Protein AF-G0YP71-F1 (afdb_monomer_lite)

pLDDT: mean 89.76, std 9.41, range [58.88, 96.62]

Structure (mmCIF, N/CA/C/O backbone):
data_AF-G0YP71-F1
#
_entry.id   AF-G0YP71-F1
#
loop_
_atom_site.group_PDB
_atom_site.id
_atom_site.type_symbol
_atom_site.label_atom_id
_atom_site.label_alt_id
_atom_site.label_comp_id
_atom_site.label_asym_id
_atom_site.label_entity_id
_atom_site.label_seq_id
_atom_site.pdbx_PDB_ins_code
_atom_site.Cartn_x
_atom_site.Cartn_y
_atom_site.Cartn_z
_atom_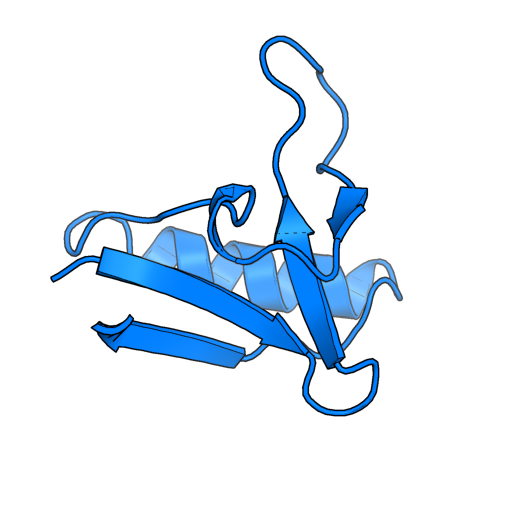site.occupancy
_atom_site.B_iso_or_equiv
_atom_site.auth_seq_id
_atom_site.auth_comp_id
_atom_site.auth_asym_id
_atom_site.auth_atom_id
_atom_site.pdbx_PDB_model_num
ATOM 1 N N . MET A 1 1 ? -14.293 1.419 7.725 1.00 84.56 1 MET A N 1
ATOM 2 C CA . MET A 1 1 ? -13.280 0.387 7.450 1.00 84.56 1 MET A CA 1
ATOM 3 C C . MET A 1 1 ? -12.060 1.102 6.909 1.00 84.56 1 MET A C 1
ATOM 5 O O . MET A 1 1 ? -12.235 2.043 6.137 1.00 84.56 1 MET A O 1
ATOM 9 N N . GLU A 1 2 ? -10.869 0.740 7.366 1.00 91.56 2 GLU A N 1
ATOM 10 C CA . GLU A 1 2 ? -9.614 1.299 6.857 1.00 91.56 2 GLU A CA 1
ATOM 11 C C . GLU A 1 2 ? -8.867 0.225 6.077 1.00 91.56 2 GLU A C 1
ATOM 13 O O . GLU A 1 2 ? -8.902 -0.951 6.432 1.00 91.56 2 GLU A O 1
ATOM 18 N N . TYR A 1 3 ? -8.194 0.635 5.007 1.00 94.81 3 TYR A N 1
ATOM 19 C CA . TYR A 1 3 ? -7.403 -0.261 4.180 1.00 94.81 3 TYR A CA 1
ATOM 20 C C . TYR A 1 3 ? -5.941 0.159 4.162 1.00 94.81 3 TYR A C 1
ATOM 22 O O . TYR A 1 3 ? -5.622 1.344 4.237 1.00 94.81 3 TYR A O 1
ATOM 30 N N . PHE A 1 4 ? -5.038 -0.799 4.006 1.00 94.81 4 PHE A N 1
ATOM 31 C CA . PHE A 1 4 ? -3.610 -0.544 3.847 1.00 94.81 4 PHE A CA 1
ATOM 32 C C . PHE A 1 4 ? -2.975 -1.548 2.887 1.00 94.81 4 PHE A C 1
ATOM 34 O O . PHE A 1 4 ? -3.545 -2.589 2.557 1.00 94.81 4 PHE A O 1
ATOM 41 N N . LEU A 1 5 ? -1.776 -1.210 2.414 1.00 95.44 5 LEU A N 1
ATOM 42 C CA . LEU A 1 5 ? -1.018 -2.031 1.478 1.00 95.44 5 LEU A CA 1
ATOM 43 C C . LEU A 1 5 ? 0.060 -2.824 2.202 1.00 95.44 5 LEU A C 1
ATOM 45 O O . LEU A 1 5 ? 0.975 -2.229 2.773 1.00 95.44 5 LEU A O 1
ATOM 49 N N . PHE A 1 6 ? -0.013 -4.151 2.109 1.00 96.62 6 PHE A N 1
ATOM 50 C CA . PHE A 1 6 ? 0.941 -5.068 2.731 1.00 96.62 6 PHE A CA 1
ATOM 51 C C . PHE A 1 6 ? 1.521 -6.058 1.716 1.00 96.62 6 PHE A C 1
ATOM 53 O O . PHE A 1 6 ? 0.788 -6.712 0.976 1.00 96.62 6 PHE A O 1
ATOM 60 N N . ASP A 1 7 ? 2.846 -6.176 1.689 1.00 95.94 7 ASP A N 1
ATOM 61 C CA . ASP A 1 7 ? 3.580 -7.181 0.922 1.00 95.94 7 ASP A CA 1
ATOM 62 C C . ASP A 1 7 ? 4.007 -8.317 1.861 1.00 95.94 7 ASP A C 1
ATOM 64 O O . ASP A 1 7 ? 4.909 -8.166 2.694 1.00 95.94 7 ASP A O 1
ATOM 68 N N . SER A 1 8 ? 3.378 -9.482 1.694 1.00 93.62 8 SER A N 1
ATOM 69 C CA . SER A 1 8 ? 3.631 -10.667 2.517 1.00 93.62 8 SER A CA 1
ATOM 70 C C . SER A 1 8 ? 5.007 -11.290 2.286 1.00 93.62 8 SER A C 1
ATOM 72 O O . SER A 1 8 ? 5.535 -11.953 3.175 1.00 93.62 8 SER A O 1
ATOM 74 N N . SER A 1 9 ? 5.600 -11.104 1.103 1.00 94.81 9 SER A N 1
ATOM 75 C CA . SER A 1 9 ? 6.919 -11.656 0.777 1.00 94.81 9 SER A CA 1
ATOM 76 C C . SER A 1 9 ? 8.038 -10.898 1.489 1.00 94.81 9 SER A C 1
ATOM 78 O O . SER A 1 9 ? 9.018 -11.493 1.940 1.00 94.81 9 SER A O 1
ATOM 80 N N . GLN A 1 10 ? 7.867 -9.583 1.638 1.00 94.81 10 GLN A N 1
ATOM 81 C CA . GLN A 1 10 ? 8.821 -8.709 2.315 1.00 94.81 10 GLN A CA 1
ATOM 82 C C . GLN A 1 10 ? 8.487 -8.490 3.793 1.00 94.81 10 GLN A C 1
ATOM 84 O O . GLN A 1 10 ? 9.352 -8.018 4.541 1.00 94.81 10 GLN A O 1
ATOM 89 N N . ASN A 1 11 ? 7.260 -8.828 4.203 1.00 95.44 11 ASN A N 1
ATOM 90 C CA . ASN A 1 11 ? 6.674 -8.494 5.497 1.00 95.44 11 ASN A CA 1
ATOM 91 C C . ASN A 1 11 ? 6.769 -6.984 5.771 1.00 95.44 11 ASN A C 1
ATOM 93 O O . ASN A 1 11 ? 7.406 -6.552 6.738 1.00 95.44 11 ASN A O 1
ATOM 97 N N . LYS A 1 12 ? 6.242 -6.183 4.838 1.00 96.06 12 LYS A N 1
ATOM 98 C CA . LYS A 1 12 ? 6.317 -4.717 4.873 1.00 96.06 12 LYS A CA 1
ATOM 99 C C . LYS A 1 12 ? 5.035 -4.062 4.376 1.00 96.06 12 LYS A C 1
ATOM 101 O O . LYS A 1 12 ? 4.372 -4.573 3.479 1.00 96.06 12 LYS A O 1
ATOM 106 N N . TYR A 1 13 ? 4.777 -2.874 4.899 1.00 95.56 13 TYR A N 1
ATOM 107 C CA . TYR A 1 13 ? 3.717 -1.971 4.485 1.00 95.56 13 TYR A CA 1
ATOM 108 C C . TYR A 1 13 ? 4.266 -0.869 3.582 1.00 95.56 13 TYR A C 1
ATOM 110 O O . TYR A 1 13 ? 5.434 -0.474 3.708 1.00 95.56 13 TYR A O 1
ATOM 118 N N . LEU A 1 14 ? 3.412 -0.329 2.713 1.00 93.75 14 LEU A N 1
ATOM 119 C CA . LEU A 1 14 ? 3.680 0.955 2.072 1.00 93.75 14 LEU A CA 1
ATOM 120 C C . LEU A 1 14 ? 3.382 2.079 3.070 1.00 93.75 14 LEU A C 1
ATOM 122 O O . LEU A 1 14 ? 2.254 2.204 3.537 1.00 93.75 14 LEU A O 1
ATOM 126 N N . ALA A 1 15 ? 4.375 2.909 3.369 1.00 92.56 15 ALA A N 1
ATOM 127 C CA . ALA A 1 15 ? 4.241 4.119 4.169 1.00 92.56 15 ALA A CA 1
ATOM 128 C C . ALA A 1 15 ? 4.351 5.357 3.282 1.00 92.56 15 ALA A C 1
ATOM 130 O O . ALA A 1 15 ? 5.124 5.386 2.323 1.00 92.56 15 ALA A O 1
ATOM 131 N N . ARG A 1 16 ? 3.620 6.417 3.626 1.00 83.50 16 ARG A N 1
ATOM 132 C CA . ARG A 1 16 ? 3.704 7.702 2.926 1.00 83.50 16 ARG A CA 1
ATOM 133 C C . ARG A 1 16 ? 4.624 8.648 3.691 1.00 83.50 16 ARG A C 1
ATOM 135 O O . ARG A 1 16 ? 4.533 8.764 4.907 1.00 83.50 16 ARG A O 1
ATOM 142 N N . LEU A 1 17 ? 5.495 9.356 2.975 1.00 73.06 17 LEU A N 1
ATOM 143 C CA . LEU A 1 17 ? 6.203 10.505 3.536 1.00 73.06 17 LEU A CA 1
ATOM 144 C C . LEU A 1 17 ? 5.243 11.694 3.557 1.00 73.06 17 LEU A C 1
ATOM 146 O O . LEU A 1 17 ? 4.823 12.172 2.498 1.00 73.06 17 LEU A O 1
ATOM 150 N N . GLU A 1 18 ? 4.892 12.177 4.748 1.00 66.50 18 GLU A N 1
ATOM 151 C CA . GLU A 1 18 ? 4.166 13.439 4.874 1.00 66.50 18 GLU A CA 1
ATOM 152 C C . GLU A 1 18 ? 4.950 14.548 4.155 1.00 66.50 18 GLU A C 1
ATOM 154 O O . GLU A 1 18 ? 6.153 14.712 4.354 1.00 66.50 18 GLU A O 1
ATOM 159 N N . ASN A 1 19 ? 4.266 15.301 3.291 1.00 63.34 19 ASN A N 1
ATOM 160 C CA . ASN A 1 19 ? 4.824 16.422 2.523 1.00 63.34 19 ASN A CA 1
ATOM 161 C C . ASN A 1 19 ? 5.885 16.082 1.454 1.00 63.34 19 ASN A C 1
ATOM 163 O O . ASN A 1 19 ? 6.533 16.999 0.944 1.00 63.34 19 ASN A O 1
ATOM 167 N N . SER A 1 20 ? 6.046 14.815 1.052 1.00 61.12 20 SER A N 1
ATOM 168 C CA . SER A 1 20 ? 6.935 14.456 -0.065 1.00 61.12 20 SER A CA 1
ATOM 169 C C . SER A 1 20 ? 6.186 14.271 -1.388 1.00 61.12 20 SER A C 1
ATOM 171 O O . SER A 1 20 ? 5.047 13.805 -1.424 1.00 61.12 20 SER A O 1
ATOM 173 N N . LYS A 1 21 ? 6.858 14.619 -2.494 1.00 58.88 21 LYS A N 1
ATOM 174 C CA . LYS A 1 21 ? 6.456 14.249 -3.866 1.00 58.88 21 LYS A CA 1
ATOM 175 C C . LYS A 1 21 ? 6.826 12.802 -4.217 1.00 58.88 21 LYS A C 1
ATOM 177 O O . LYS A 1 21 ? 6.508 12.347 -5.312 1.00 58.88 21 LYS A O 1
ATOM 182 N N . GLU A 1 22 ? 7.542 12.109 -3.337 1.00 64.69 22 GLU A N 1
ATOM 183 C CA . GLU A 1 22 ? 7.943 10.718 -3.534 1.00 64.69 22 GLU A CA 1
ATOM 184 C C . GLU A 1 22 ? 6.798 9.752 -3.204 1.00 64.69 22 GLU A C 1
ATOM 186 O O . GLU A 1 22 ? 5.952 10.030 -2.356 1.00 64.69 22 GLU A O 1
ATOM 191 N N . TYR A 1 23 ? 6.808 8.591 -3.864 1.00 65.69 23 TYR A N 1
ATOM 192 C CA . TYR A 1 23 ? 5.770 7.550 -3.802 1.00 65.69 23 TYR A CA 1
ATOM 193 C C . TYR A 1 23 ? 5.616 6.869 -2.426 1.00 65.69 23 TYR A C 1
ATOM 195 O O . TYR A 1 23 ? 4.751 6.013 -2.262 1.00 65.69 23 TYR A O 1
ATOM 203 N N . GLY A 1 24 ? 6.416 7.258 -1.430 1.00 81.06 24 GLY A N 1
ATOM 204 C CA . GLY A 1 24 ? 6.461 6.639 -0.109 1.00 81.06 24 GLY A CA 1
ATOM 205 C C . GLY A 1 24 ? 7.711 5.786 0.103 1.00 81.06 24 GLY A C 1
ATOM 206 O O . GLY A 1 24 ? 8.627 5.774 -0.716 1.00 81.06 24 GLY A O 1
ATOM 207 N N . PHE A 1 25 ? 7.758 5.083 1.230 1.00 88.81 25 PHE A N 1
ATOM 208 C CA . PHE A 1 25 ? 8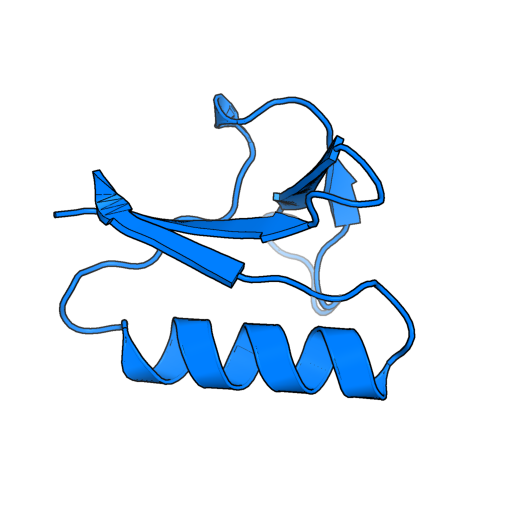.825 4.150 1.595 1.00 88.81 25 PHE A CA 1
ATOM 209 C C . PHE A 1 25 ? 8.228 2.875 2.193 1.00 88.81 25 PHE A C 1
ATOM 211 O O . PHE A 1 25 ? 7.048 2.831 2.529 1.00 88.81 25 PHE A O 1
ATOM 218 N N . LEU A 1 26 ? 9.033 1.818 2.327 1.00 93.19 26 LEU A N 1
ATOM 219 C CA . LEU A 1 26 ? 8.572 0.554 2.903 1.00 93.19 26 LEU A CA 1
ATOM 220 C C . LEU A 1 26 ? 8.943 0.459 4.379 1.00 93.19 26 LEU A C 1
ATOM 222 O O . LEU A 1 26 ? 10.100 0.674 4.744 1.00 93.19 26 LEU A O 1
ATOM 226 N N . THR A 1 27 ? 7.983 0.072 5.211 1.00 93.75 27 THR A N 1
ATOM 227 C CA . THR A 1 27 ? 8.153 -0.042 6.664 1.00 93.75 27 THR A CA 1
ATOM 228 C C . THR A 1 27 ? 7.658 -1.388 7.184 1.00 93.75 27 THR A C 1
ATOM 230 O O . THR A 1 27 ? 6.881 -2.064 6.521 1.00 93.75 27 THR A O 1
ATOM 233 N N . ARG A 1 28 ? 8.105 -1.791 8.375 1.00 94.94 28 ARG A N 1
ATOM 234 C CA . ARG A 1 28 ? 7.527 -2.924 9.126 1.00 94.94 28 ARG A CA 1
ATOM 235 C C . ARG A 1 28 ? 6.500 -2.484 10.173 1.00 94.94 28 ARG A C 1
ATOM 237 O O . ARG A 1 28 ? 5.861 -3.330 10.778 1.00 94.94 28 ARG A O 1
ATOM 244 N N . GLU A 1 29 ? 6.403 -1.181 10.401 1.00 93.62 29 GLU A N 1
ATOM 245 C CA . GLU A 1 29 ? 5.523 -0.551 11.385 1.00 93.62 29 GLU A CA 1
ATOM 246 C C . GLU A 1 29 ? 4.166 -0.266 10.733 1.00 93.62 29 GLU A C 1
ATOM 248 O O . GLU A 1 29 ? 4.066 0.607 9.867 1.00 93.62 29 GLU A O 1
ATOM 253 N N . GLU A 1 30 ? 3.137 -1.014 11.123 1.00 91.62 30 GLU A N 1
ATOM 254 C CA . GLU A 1 30 ? 1.770 -0.873 10.607 1.00 91.62 30 GLU A CA 1
ATOM 255 C C . GLU A 1 30 ? 1.162 0.493 10.948 1.00 91.62 30 GLU A C 1
ATOM 257 O O . GLU A 1 30 ? 0.438 1.088 10.156 1.00 91.62 30 GLU A O 1
ATOM 262 N N . GLU A 1 31 ? 1.527 1.064 12.094 1.00 91.62 31 GLU A N 1
ATOM 263 C CA . GLU A 1 31 ? 1.122 2.401 12.520 1.00 91.62 31 GLU A CA 1
ATOM 264 C C . GLU A 1 31 ? 1.594 3.507 11.562 1.00 91.62 31 GLU A C 1
ATOM 266 O O . GLU A 1 31 ? 1.020 4.595 11.541 1.00 91.62 31 GLU A O 1
ATOM 271 N N . LYS A 1 32 ? 2.619 3.224 10.747 1.00 91.31 32 LYS A N 1
ATOM 272 C CA . LYS A 1 32 ? 3.132 4.110 9.692 1.00 91.31 32 LYS A CA 1
ATOM 273 C C . LYS A 1 32 ? 2.606 3.741 8.305 1.00 91.31 32 LYS A C 1
ATOM 275 O O . LYS A 1 32 ? 2.967 4.408 7.332 1.00 91.31 32 LYS A O 1
ATOM 280 N N . ALA A 1 33 ? 1.810 2.678 8.189 1.00 92.81 33 ALA A N 1
ATOM 281 C CA . ALA A 1 33 ? 1.223 2.272 6.926 1.00 92.81 33 ALA A CA 1
ATOM 282 C C . ALA A 1 33 ? 0.328 3.388 6.386 1.00 92.81 33 ALA A C 1
ATOM 284 O O . ALA A 1 33 ? -0.388 4.071 7.121 1.00 92.81 33 ALA A O 1
ATOM 285 N N . TYR A 1 34 ? 0.377 3.576 5.075 1.00 91.81 34 TYR A N 1
ATOM 286 C CA . TYR A 1 34 ? -0.521 4.489 4.407 1.00 91.81 34 TYR A CA 1
ATOM 287 C C . TYR A 1 34 ? -1.931 3.899 4.421 1.00 91.81 34 TYR A C 1
ATOM 289 O O . TYR A 1 34 ? -2.158 2.807 3.894 1.00 91.81 34 TYR A O 1
ATOM 297 N N . ARG A 1 35 ? 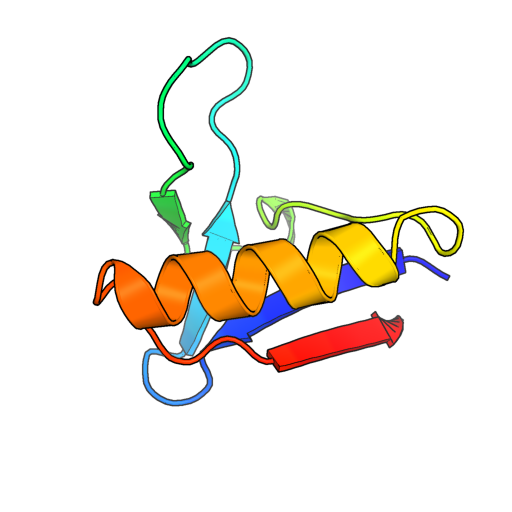-2.850 4.628 5.058 1.00 92.75 35 ARG A N 1
ATOM 298 C CA . ARG A 1 35 ? -4.240 4.220 5.237 1.00 92.75 35 ARG A CA 1
ATOM 299 C C . ARG A 1 35 ? -5.120 4.844 4.167 1.00 92.75 35 ARG A C 1
ATOM 301 O O . ARG A 1 35 ? -5.019 6.037 3.886 1.00 92.75 35 ARG A O 1
ATOM 308 N N . PHE A 1 36 ? -5.989 4.023 3.608 1.00 93.06 36 PHE A N 1
ATOM 309 C CA . PHE A 1 36 ? -7.013 4.395 2.650 1.00 93.06 36 PHE A CA 1
ATOM 310 C C . PHE A 1 36 ? -8.367 4.264 3.334 1.00 93.06 36 PHE A C 1
ATOM 312 O O . PHE A 1 36 ? -8.614 3.304 4.070 1.00 93.06 36 PHE A O 1
ATOM 319 N N . SER A 1 37 ? -9.243 5.233 3.094 1.00 94.31 37 SER A N 1
ATOM 320 C CA . SER A 1 37 ? -10.637 5.110 3.497 1.00 94.31 37 SER A CA 1
ATOM 321 C C . SER A 1 37 ? -11.371 4.130 2.574 1.00 94.31 37 SER A C 1
ATOM 323 O O . SER A 1 37 ? -10.868 3.753 1.515 1.00 94.31 37 SER A O 1
ATOM 325 N N . GLU A 1 38 ? -12.577 3.719 2.959 1.00 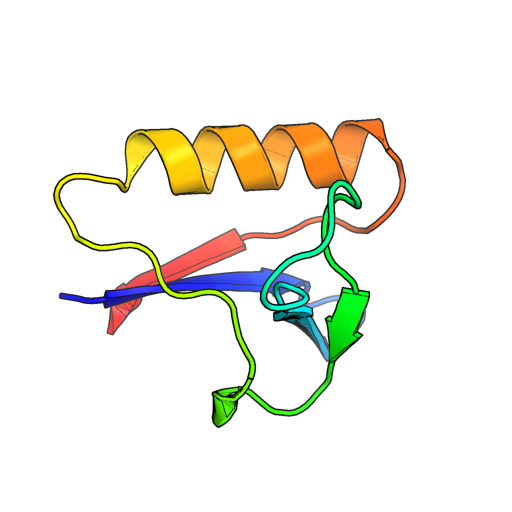93.81 38 GLU A N 1
ATOM 326 C CA . GLU A 1 38 ? -13.444 2.907 2.098 1.00 93.81 38 GLU A CA 1
ATOM 327 C C . GLU A 1 38 ? -13.802 3.614 0.785 1.00 93.81 38 GLU A C 1
ATOM 329 O O . GLU A 1 38 ? -13.825 2.973 -0.265 1.00 93.81 38 GLU A O 1
ATOM 334 N N . ASP A 1 39 ? -13.956 4.939 0.824 1.00 95.19 39 ASP A N 1
ATOM 335 C CA . ASP A 1 39 ? -14.187 5.763 -0.365 1.00 95.19 39 ASP A CA 1
ATOM 336 C C . ASP A 1 39 ? -12.964 5.788 -1.310 1.00 95.19 39 ASP A C 1
ATOM 338 O O . ASP A 1 39 ? -13.103 6.075 -2.498 1.00 95.19 39 ASP A O 1
ATOM 342 N N . ASP A 1 40 ? -11.771 5.436 -0.808 1.00 93.56 40 ASP A N 1
ATOM 343 C CA . ASP A 1 40 ? -10.499 5.427 -1.542 1.00 93.56 40 ASP A CA 1
ATOM 344 C C . ASP A 1 40 ? -10.016 4.011 -1.918 1.00 93.56 40 ASP A C 1
ATOM 346 O O . ASP A 1 40 ? -8.853 3.827 -2.296 1.00 93.56 40 ASP A O 1
ATOM 350 N N . ILE A 1 41 ? -10.866 2.982 -1.830 1.00 94.00 41 ILE A N 1
ATOM 351 C CA . ILE A 1 41 ? -10.447 1.592 -2.089 1.00 94.00 41 ILE A CA 1
ATOM 352 C C . ILE A 1 41 ? -9.897 1.389 -3.513 1.00 94.00 41 ILE A C 1
ATOM 354 O O . ILE A 1 41 ? -8.916 0.667 -3.713 1.00 94.00 41 ILE A O 1
ATOM 358 N N . ASP A 1 42 ? -10.460 2.083 -4.504 1.00 95.38 42 ASP A N 1
ATOM 359 C CA . ASP A 1 42 ? -9.965 2.060 -5.885 1.00 95.38 42 ASP A CA 1
ATOM 360 C C . ASP A 1 42 ? -8.548 2.646 -5.985 1.00 95.38 42 ASP A C 1
ATOM 362 O O . ASP A 1 42 ? -7.697 2.135 -6.722 1.00 95.38 42 ASP A O 1
ATOM 366 N N . LEU A 1 43 ? -8.257 3.687 -5.198 1.00 93.56 43 LEU A N 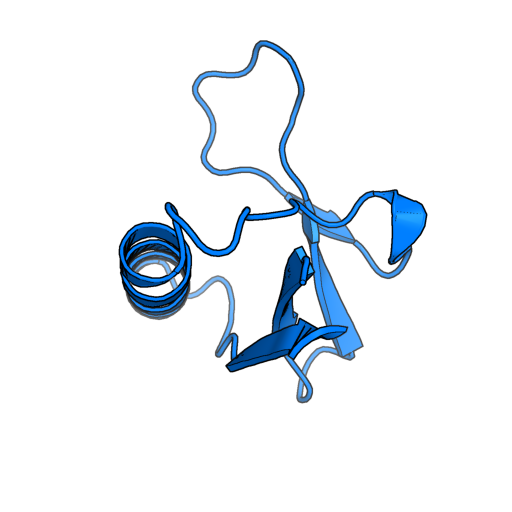1
ATOM 367 C CA . LEU A 1 43 ? -6.924 4.278 -5.111 1.00 93.56 43 LEU A CA 1
ATOM 368 C C . LEU A 1 43 ? -5.935 3.322 -4.431 1.00 93.56 43 LEU A C 1
ATOM 370 O O . LEU A 1 43 ? -4.771 3.272 -4.839 1.00 93.56 43 LEU A O 1
ATOM 374 N N . ALA A 1 44 ? -6.380 2.539 -3.444 1.00 94.38 44 ALA A N 1
ATOM 375 C CA . ALA A 1 44 ? -5.557 1.509 -2.814 1.00 94.38 44 ALA A CA 1
ATOM 376 C C . ALA A 1 44 ? -5.121 0.452 -3.840 1.00 94.38 44 ALA A C 1
ATOM 378 O O . ALA A 1 44 ? -3.925 0.183 -3.984 1.00 94.38 44 ALA A O 1
ATOM 379 N N . TRP A 1 45 ? -6.062 -0.075 -4.632 1.00 95.88 45 TRP A N 1
ATOM 380 C CA . TRP A 1 45 ? -5.758 -1.027 -5.707 1.00 95.88 45 TRP A CA 1
ATOM 381 C C . TRP A 1 45 ? -4.856 -0.433 -6.788 1.00 95.88 45 TRP A C 1
ATOM 383 O O . TRP A 1 45 ? -3.901 -1.081 -7.225 1.00 95.88 45 TRP A O 1
ATOM 393 N N . HIS A 1 46 ? -5.118 0.810 -7.196 1.00 95.00 46 HIS A N 1
ATOM 394 C CA . HIS A 1 46 ? -4.272 1.505 -8.161 1.00 95.00 46 HIS A CA 1
ATOM 395 C C . HIS A 1 46 ? -2.835 1.651 -7.647 1.00 95.00 46 HIS A C 1
ATOM 397 O O . HIS A 1 46 ? -1.880 1.358 -8.368 1.00 95.00 46 HIS A O 1
ATOM 403 N N . THR A 1 47 ? -2.681 2.039 -6.381 1.00 93.06 47 THR A N 1
ATOM 404 C CA . THR A 1 47 ? -1.375 2.210 -5.739 1.00 93.06 47 THR A CA 1
ATOM 405 C C . THR A 1 47 ? -0.641 0.872 -5.627 1.00 93.06 47 THR A C 1
ATOM 407 O O . THR A 1 47 ? 0.540 0.797 -5.962 1.00 93.06 47 THR A O 1
ATOM 410 N N . ALA A 1 48 ? -1.333 -0.211 -5.255 1.00 94.88 48 ALA A N 1
ATOM 411 C CA . ALA A 1 48 ? -0.759 -1.557 -5.221 1.00 94.88 48 ALA A CA 1
ATOM 412 C C . ALA A 1 48 ? -0.199 -1.979 -6.592 1.00 94.88 48 ALA A C 1
ATOM 414 O O . ALA A 1 48 ? 0.928 -2.473 -6.686 1.00 94.88 48 ALA A O 1
ATOM 415 N N . TYR A 1 49 ? -0.954 -1.719 -7.666 1.00 94.88 49 TYR A N 1
ATOM 416 C CA . TYR A 1 49 ? -0.511 -1.978 -9.036 1.00 94.88 49 TYR A CA 1
ATOM 417 C C . TYR A 1 49 ? 0.708 -1.129 -9.423 1.00 94.88 49 TYR A C 1
ATOM 419 O O . TYR A 1 49 ? 1.677 -1.648 -9.981 1.00 94.88 49 TYR A O 1
ATOM 427 N N . GLN A 1 50 ? 0.699 0.167 -9.098 1.00 92.25 50 GLN A N 1
ATOM 428 C CA . GLN A 1 50 ? 1.837 1.054 -9.350 1.00 92.25 50 GLN A CA 1
ATOM 429 C C . GLN A 1 50 ? 3.101 0.588 -8.617 1.00 92.25 50 GLN A C 1
ATOM 431 O O . GLN A 1 50 ? 4.176 0.569 -9.215 1.00 92.25 50 GLN A O 1
ATOM 436 N N . CYS A 1 51 ? 2.990 0.160 -7.358 1.00 92.06 51 CYS A N 1
ATOM 437 C CA . CYS A 1 51 ? 4.116 -0.381 -6.599 1.00 92.06 51 CYS A CA 1
ATOM 438 C C . CYS A 1 51 ? 4.720 -1.627 -7.261 1.00 92.06 51 CYS A C 1
ATOM 440 O O . CYS A 1 51 ? 5.946 -1.735 -7.341 1.00 92.06 51 CYS A O 1
ATOM 442 N N . ALA A 1 52 ? 3.881 -2.529 -7.777 1.00 92.94 52 ALA A N 1
ATOM 443 C CA . ALA A 1 52 ? 4.341 -3.702 -8.518 1.00 92.94 52 ALA A CA 1
ATOM 444 C C . ALA A 1 52 ? 5.059 -3.307 -9.818 1.00 92.94 52 ALA A C 1
ATOM 446 O O . ALA A 1 52 ? 6.131 -3.832 -10.116 1.00 92.94 52 ALA A O 1
ATOM 447 N N . TRP A 1 53 ? 4.519 -2.333 -10.559 1.00 93.12 53 TRP A N 1
ATOM 448 C CA . TRP A 1 53 ? 5.139 -1.817 -11.784 1.00 93.12 53 TRP A CA 1
ATOM 449 C C . TRP A 1 53 ? 6.502 -1.152 -11.531 1.00 93.12 53 TRP A C 1
ATOM 451 O O . TRP A 1 53 ? 7.427 -1.316 -12.324 1.00 93.12 53 TRP A O 1
ATOM 461 N N . LEU A 1 54 ? 6.651 -0.455 -10.400 1.00 90.81 54 LEU A N 1
ATOM 462 C CA . LEU A 1 54 ? 7.909 0.160 -9.960 1.00 90.81 54 LEU A CA 1
ATOM 463 C C . LEU A 1 54 ? 8.907 -0.841 -9.348 1.00 90.81 54 LEU A C 1
ATOM 465 O O . LEU A 1 54 ? 10.016 -0.447 -8.991 1.00 90.81 54 LEU A O 1
ATOM 469 N N . GLY A 1 55 ? 8.535 -2.117 -9.197 1.00 91.44 55 GLY A N 1
ATOM 470 C CA . GLY A 1 55 ? 9.387 -3.138 -8.580 1.00 91.44 55 GLY A CA 1
ATOM 471 C C . GLY A 1 55 ? 9.577 -2.967 -7.069 1.00 91.44 55 GLY A C 1
ATOM 472 O O . GLY A 1 55 ? 10.541 -3.489 -6.515 1.00 91.44 55 GLY A O 1
ATOM 473 N N . LEU A 1 56 ? 8.680 -2.238 -6.394 1.00 90.50 56 LEU A N 1
ATOM 474 C CA . LEU A 1 56 ? 8.738 -2.028 -4.943 1.00 90.50 56 LEU A CA 1
ATOM 475 C C . LEU A 1 56 ? 8.274 -3.260 -4.157 1.00 90.50 56 LEU A C 1
ATOM 477 O O . LEU A 1 56 ? 8.702 -3.460 -3.022 1.00 90.50 56 LEU A O 1
ATOM 481 N N . GLY A 1 57 ? 7.397 -4.073 -4.742 1.00 92.19 57 GLY A N 1
ATOM 482 C CA . GLY A 1 57 ? 6.821 -5.245 -4.092 1.00 92.19 57 GLY A CA 1
ATOM 483 C C . GLY A 1 57 ? 5.468 -5.631 -4.668 1.00 92.19 57 GLY A C 1
ATOM 484 O O . GLY A 1 57 ? 4.901 -4.908 -5.490 1.00 92.19 57 GLY A O 1
ATOM 485 N N . GLN A 1 58 ? 4.946 -6.768 -4.219 1.00 95.00 58 GLN A N 1
ATOM 486 C CA . GLN A 1 58 ? 3.594 -7.214 -4.540 1.00 95.00 58 GLN A CA 1
ATOM 487 C C . GLN A 1 58 ? 2.697 -6.959 -3.330 1.00 95.00 58 GLN A C 1
ATOM 489 O O . 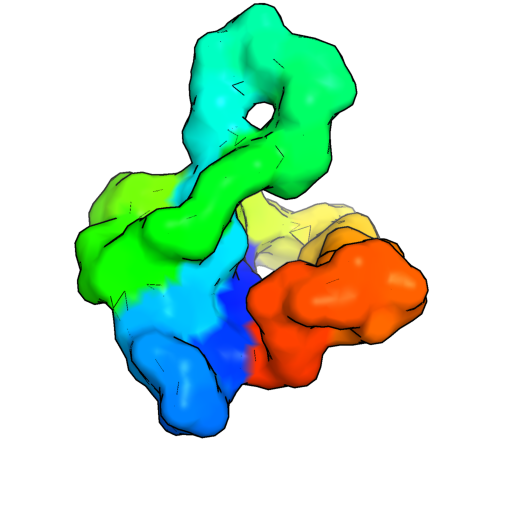GLN A 1 58 ? 2.665 -7.745 -2.385 1.00 95.00 58 GLN A O 1
ATOM 494 N N . PHE A 1 59 ? 1.989 -5.833 -3.363 1.00 95.44 59 PHE A N 1
ATOM 495 C CA . PHE A 1 59 ? 1.138 -5.396 -2.262 1.00 95.44 59 PHE A CA 1
ATOM 496 C C . PHE A 1 59 ? -0.293 -5.904 -2.422 1.00 95.44 59 PHE A C 1
ATOM 498 O O . PHE A 1 59 ? -0.869 -5.846 -3.509 1.00 95.44 59 PHE A O 1
ATOM 505 N N . PHE A 1 60 ? -0.873 -6.349 -1.314 1.00 95.50 60 PHE A N 1
ATOM 506 C CA . PHE A 1 60 ? -2.285 -6.682 -1.180 1.00 95.50 60 PHE A CA 1
ATOM 507 C C . PHE A 1 60 ? -3.000 -5.583 -0.395 1.00 95.50 60 PHE A C 1
ATOM 509 O O . PHE A 1 60 ? -2.423 -5.010 0.531 1.00 95.50 60 PHE A O 1
ATOM 516 N N . VAL A 1 61 ? -4.254 -5.314 -0.757 1.00 95.50 61 VAL A N 1
ATOM 517 C CA . VAL A 1 61 ? -5.138 -4.415 -0.009 1.00 95.50 61 VAL A CA 1
ATOM 518 C C . VAL A 1 61 ? -5.759 -5.208 1.141 1.00 95.50 61 VAL A C 1
ATOM 520 O O . VAL A 1 61 ? -6.582 -6.093 0.908 1.00 95.50 61 VAL A O 1
ATOM 523 N N . TYR A 1 62 ? -5.342 -4.915 2.370 1.00 92.25 62 TYR A N 1
ATOM 524 C CA . TYR A 1 62 ? -5.906 -5.483 3.598 1.00 92.25 62 TYR A CA 1
ATOM 525 C C . TYR A 1 62 ? -6.867 -4.481 4.232 1.00 92.25 62 TYR A C 1
ATOM 527 O O . TYR A 1 62 ? -6.561 -3.293 4.227 1.00 92.25 62 TYR A O 1
ATOM 535 N N . GLY A 1 63 ? -8.013 -4.955 4.731 1.00 89.00 63 GLY A N 1
ATOM 536 C CA . GLY A 1 63 ? -9.037 -4.127 5.374 1.00 89.00 63 GLY A CA 1
ATOM 537 C C . GLY A 1 63 ? -9.284 -4.535 6.825 1.00 89.00 63 GLY A C 1
ATOM 538 O O . GLY A 1 63 ? -9.413 -5.731 7.100 1.00 89.00 63 GLY A O 1
ATOM 539 N N . GLU A 1 64 ? -9.376 -3.539 7.710 1.00 81.06 64 GLU A N 1
ATOM 540 C CA . GLU A 1 64 ? -9.711 -3.658 9.140 1.00 81.06 64 GLU A CA 1
ATOM 541 C C . GLU A 1 64 ? -10.866 -2.729 9.562 1.00 81.06 64 GLU A C 1
ATOM 543 O O . GLU A 1 64 ? -11.044 -1.622 8.985 1.00 81.06 64 GLU A O 1
#

Secondary structure (DSSP, 8-state):
-EEEEEETTTTEEEE--TT-SS--EEES-GGGBPEEEGGGHHHHHHHHHHHHHTTS---EEEE-

Foldseek 3Di:
DKKFKAAPVVCWTFAADVPDPDLGDTDNDPVRTDIDDPVCVVVRVVSQVVCVVVVVHRIDIDDD

Sequence (64 aa):
MEYFLFDSSQNKYLARLENSKEYGFLTREEEKAYRFSEDDIDLAWHTAYQCAWLGLGQFFVYGE

Organism: Enterococcus hirae (strain ATCC 9790 / DSM 20160 / JCM 8729 / LMG 6399 / NBRC 3181 / NCIMB 6459 / NCDO 1258 / NCTC 12367 / WDCM 00089 / R) (NCBI:txid768486)

Radius of gyration: 10.62 Å; chains: 1; bounding box: 24×28×24 Å